Protein AF-A0A952RH21-F1 (afdb_monomer)

Sequence (71 aa):
MRGFLQPALKNVPTDNQSAFAKLSRGRRVSIAEAAQTNLVKASQWARGEAVPTAVAEALDKGVAAHAAKKK

Foldseek 3Di:
DPPDDDPDDQQDFDPLLCLLVPDDPVLLQVLQVQLVHGSVLSPCVSRNHDDPPSSNVSSSVSSVVVVVVVD

Nearest PDB structures (foldseek):
  4pu4-assembly1_C  TM=6.076E-01  e=4.697E-01  Shewanella oneidensis MR-1
  4pu7-assembly1_B  TM=6.402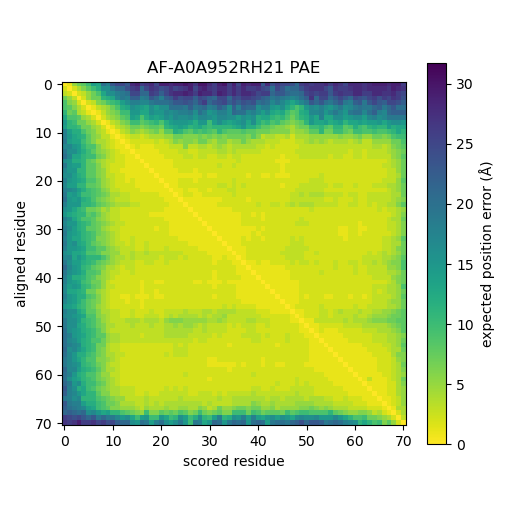E-01  e=1.248E+00  Shewanella oneidensis MR-1
  4pu8-assembly1_A  TM=6.303E-01  e=1.693E+00  Shewanella oneidensis MR-1
  4pu4-assembly1_D  TM=6.108E-01  e=1.913E+00  Shewanella oneidensis MR-1
  1pra-assembly1_A  TM=6.411E-01  e=1.913E+00  Phage 434

Solvent-accessible surface area (backbone atoms only — not comparable to full-atom values): 4188 Å² total; per-residue (Å²): 132,87,70,85,78,72,82,82,81,75,62,72,50,50,72,64,28,50,53,48,66,73,45,55,69,71,55,45,42,55,36,16,52,75,29,76,48,47,56,66,62,49,51,40,40,31,53,40,42,94,62,62,65,73,42,52,54,35,41,52,51,43,49,52,56,52,57,62,72,76,109

Secondary structure (DSSP, 8-state):
--------------HHHHHHHTS-HHHHHHHHHHTTS-HHHHHHHHTT----HHHHHHHHHHHHHHHHHT-

Mean predicted aligned error: 6.01 Å

pLDDT: mean 88.88, std 10.62, range [49.12, 97.0]

Radius of gyration: 14.6 Å; Cα contacts (8 Å, |Δi|>4): 60; chains: 1; bounding box: 54×22×34 Å

Structure (mmCIF, N/CA/C/O backbone):
data_AF-A0A952RH21-F1
#
_entry.id   AF-A0A952RH21-F1
#
loop_
_atom_site.group_PDB
_atom_site.id
_atom_site.type_symbol
_atom_site.label_atom_id
_atom_site.label_alt_id
_atom_site.label_comp_id
_atom_site.label_asym_id
_atom_site.label_entity_id
_atom_site.label_seq_id
_atom_site.pdbx_PDB_ins_code
_atom_site.Cartn_x
_atom_site.Cartn_y
_atom_site.Cartn_z
_atom_site.occupancy
_atom_site.B_iso_or_equiv
_atom_site.auth_seq_id
_atom_site.auth_comp_id
_atom_site.auth_asym_id
_atom_site.auth_atom_id
_atom_site.pdbx_PDB_model_num
ATOM 1 N N . MET A 1 1 ? 35.166 3.827 -23.017 1.00 52.94 1 MET A N 1
ATOM 2 C CA . MET A 1 1 ? 34.102 2.931 -23.520 1.00 52.94 1 MET A CA 1
ATOM 3 C C . MET A 1 1 ? 32.857 3.118 -22.660 1.00 52.94 1 MET A C 1
ATOM 5 O O . MET A 1 1 ? 32.907 2.787 -21.484 1.00 52.94 1 MET A O 1
ATOM 9 N N . ARG A 1 2 ? 31.774 3.705 -23.189 1.00 67.25 2 ARG A N 1
ATOM 10 C CA . ARG A 1 2 ? 30.466 3.692 -22.509 1.00 67.25 2 ARG A CA 1
ATOM 11 C C . ARG A 1 2 ? 29.869 2.305 -22.745 1.00 67.25 2 ARG A C 1
ATOM 13 O O . ARG A 1 2 ? 29.484 2.009 -23.870 1.00 67.25 2 ARG A O 1
ATOM 20 N N . GLY A 1 3 ? 29.903 1.446 -21.725 1.00 70.25 3 GLY A N 1
ATOM 21 C CA . GLY A 1 3 ? 29.258 0.133 -21.771 1.00 70.25 3 GLY A CA 1
ATOM 22 C C . GLY A 1 3 ? 27.793 0.262 -22.192 1.00 70.25 3 GLY A C 1
ATOM 23 O O . GLY A 1 3 ? 27.167 1.292 -21.941 1.00 70.25 3 GLY A O 1
ATOM 24 N N . PHE A 1 4 ? 27.291 -0.763 -22.879 1.00 66.75 4 PHE A N 1
ATOM 25 C CA . PHE A 1 4 ? 25.928 -0.866 -23.403 1.00 66.75 4 PHE A CA 1
ATOM 26 C C . PHE A 1 4 ? 24.911 -0.343 -22.371 1.00 66.75 4 PHE A C 1
ATOM 28 O O . PHE A 1 4 ? 24.755 -0.932 -21.301 1.00 66.75 4 PHE A O 1
ATOM 35 N N . LEU A 1 5 ? 24.263 0.793 -22.654 1.00 71.12 5 LEU A N 1
ATOM 36 C CA . LEU A 1 5 ? 23.237 1.357 -21.778 1.00 71.12 5 LEU A CA 1
ATOM 37 C C . LEU A 1 5 ? 22.044 0.401 -21.799 1.00 71.12 5 LEU A C 1
ATOM 39 O O . LEU A 1 5 ? 21.314 0.343 -22.787 1.00 71.12 5 LEU A O 1
ATOM 43 N N . GLN A 1 6 ? 21.874 -0.386 -20.736 1.00 72.94 6 GLN A N 1
ATOM 44 C CA . GLN A 1 6 ? 20.683 -1.213 -20.594 1.00 72.94 6 GLN A CA 1
ATOM 45 C C . GLN A 1 6 ? 19.446 -0.302 -20.543 1.00 72.94 6 GLN A C 1
ATOM 47 O O . GLN A 1 6 ? 19.489 0.746 -19.887 1.00 72.94 6 GLN A O 1
ATOM 52 N N . PRO A 1 7 ? 18.347 -0.666 -21.229 1.00 72.44 7 PRO A N 1
ATOM 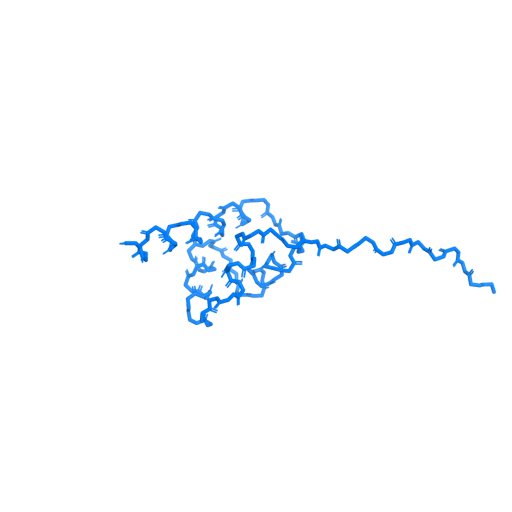53 C CA . PRO A 1 7 ? 17.113 0.094 -21.147 1.00 72.44 7 PRO A CA 1
ATOM 54 C C . PRO A 1 7 ? 16.653 0.159 -19.690 1.00 72.44 7 PRO A C 1
ATOM 56 O O . PRO A 1 7 ? 16.467 -0.870 -19.041 1.00 72.44 7 PRO A O 1
ATOM 59 N N . ALA A 1 8 ? 16.461 1.371 -19.171 1.00 71.12 8 ALA A N 1
ATOM 60 C CA . ALA A 1 8 ? 15.877 1.562 -17.853 1.00 71.12 8 ALA A CA 1
ATOM 61 C C . ALA A 1 8 ? 14.397 1.155 -17.911 1.00 71.12 8 ALA A C 1
ATOM 63 O O . ALA A 1 8 ? 13.558 1.907 -18.416 1.00 71.12 8 ALA A O 1
ATOM 64 N N . LEU A 1 9 ? 14.080 -0.046 -17.423 1.00 72.69 9 LEU A N 1
ATOM 65 C CA . LEU A 1 9 ? 12.701 -0.474 -17.209 1.00 72.69 9 LEU A CA 1
ATOM 66 C C . LEU A 1 9 ? 12.058 0.490 -16.206 1.00 72.69 9 LEU A C 1
ATOM 68 O O . LEU A 1 9 ? 12.502 0.609 -15.065 1.00 72.69 9 LEU A O 1
ATOM 72 N N . LYS A 1 10 ? 11.045 1.233 -16.658 1.00 77.50 10 LYS A N 1
ATOM 73 C CA . LYS A 1 10 ? 10.290 2.148 -15.803 1.00 77.50 10 LYS A CA 1
ATOM 74 C C . LYS A 1 10 ? 9.230 1.356 -15.054 1.00 77.50 10 LYS A C 1
ATOM 76 O O . LYS A 1 10 ? 8.425 0.671 -15.681 1.00 77.50 10 LYS A O 1
ATOM 81 N N . ASN A 1 11 ? 9.185 1.509 -13.736 1.00 82.25 11 ASN A N 1
ATOM 82 C CA . ASN A 1 11 ? 8.092 0.964 -12.944 1.00 82.25 11 ASN A CA 1
ATOM 83 C C . ASN A 1 11 ? 6.842 1.804 -13.218 1.00 82.25 11 ASN A C 1
ATOM 85 O O . ASN A 1 11 ? 6.827 3.007 -12.951 1.00 82.25 11 ASN A O 1
ATOM 89 N N . VAL A 1 12 ? 5.820 1.178 -13.798 1.00 87.31 12 VAL A N 1
ATOM 90 C CA . VAL A 1 12 ? 4.513 1.800 -14.025 1.00 87.31 12 VAL A CA 1
ATOM 91 C C . VAL A 1 12 ? 3.625 1.449 -12.831 1.00 87.31 12 VAL A C 1
ATOM 93 O O . VAL A 1 12 ? 3.362 0.263 -12.624 1.00 87.31 12 VAL A O 1
ATOM 96 N N . PRO A 1 13 ? 3.190 2.433 -12.022 1.00 90.00 13 PRO A N 1
ATOM 97 C CA . PRO A 1 13 ? 2.331 2.163 -10.880 1.00 90.00 13 PRO A CA 1
ATOM 98 C C . PRO A 1 13 ? 0.952 1.664 -11.314 1.00 90.00 13 PRO A C 1
ATOM 100 O O . PRO A 1 13 ? 0.416 2.104 -12.331 1.00 90.00 13 PRO A O 1
ATOM 103 N N . THR A 1 14 ? 0.346 0.800 -10.506 1.00 91.94 14 THR A N 1
ATOM 104 C CA . THR A 1 14 ? -1.044 0.371 -10.702 1.00 91.94 14 THR A CA 1
ATOM 105 C C . THR A 1 14 ? -2.032 1.484 -10.336 1.00 91.94 14 THR A C 1
ATOM 107 O O . THR A 1 14 ? -1.682 2.479 -9.687 1.00 91.94 14 THR A O 1
ATOM 110 N N . ASP A 1 15 ? -3.302 1.311 -10.705 1.00 91.25 15 ASP A N 1
ATOM 111 C CA . ASP A 1 15 ? -4.362 2.264 -10.354 1.00 91.25 15 ASP A CA 1
ATOM 112 C C . ASP A 1 15 ? -4.509 2.429 -8.836 1.00 91.25 15 ASP A C 1
ATOM 114 O O . ASP A 1 15 ? -4.649 3.550 -8.344 1.00 91.25 15 ASP A O 1
ATOM 118 N N . ASN A 1 16 ? -4.390 1.337 -8.074 1.00 92.25 16 ASN A N 1
ATOM 119 C CA . ASN A 1 16 ? -4.443 1.365 -6.611 1.00 92.25 16 ASN A CA 1
ATOM 120 C C . ASN A 1 16 ? -3.252 2.111 -6.001 1.00 92.25 16 ASN A C 1
ATOM 122 O O . ASN A 1 16 ? -3.433 2.919 -5.087 1.00 92.25 16 ASN A O 1
ATOM 126 N N . GLN A 1 17 ? -2.043 1.892 -6.523 1.00 94.75 17 GLN A N 1
ATOM 127 C CA . GLN A 1 17 ? -0.837 2.612 -6.100 1.00 94.75 17 GLN A CA 1
ATOM 128 C C . GLN A 1 17 ? -0.962 4.114 -6.386 1.00 94.75 17 GLN A C 1
ATOM 130 O O . GLN A 1 17 ? -0.684 4.955 -5.524 1.00 94.75 17 GLN A O 1
ATOM 135 N N . SER A 1 18 ? -1.484 4.456 -7.563 1.00 94.81 18 SER A N 1
ATOM 136 C CA . SER A 1 18 ? -1.774 5.835 -7.955 1.00 94.81 18 SER A CA 1
ATOM 137 C C . SER A 1 18 ? -2.866 6.464 -7.082 1.00 94.81 18 SER A C 1
ATOM 139 O O . SER A 1 18 ? -2.762 7.631 -6.696 1.00 94.81 18 SER A O 1
ATOM 141 N N . ALA A 1 19 ? -3.907 5.707 -6.729 1.00 93.88 19 ALA A N 1
ATOM 142 C CA . ALA A 1 19 ? -4.966 6.148 -5.827 1.00 93.88 19 ALA A CA 1
ATOM 143 C C . ALA A 1 19 ? -4.430 6.391 -4.412 1.00 93.88 19 ALA A C 1
ATOM 145 O O . ALA A 1 19 ? -4.741 7.422 -3.815 1.00 93.88 19 ALA A O 1
ATOM 146 N N . PHE A 1 20 ? -3.575 5.500 -3.904 1.00 95.50 20 PHE A N 1
ATOM 147 C CA . PHE A 1 20 ? -2.901 5.669 -2.621 1.00 95.50 20 PHE A CA 1
ATOM 148 C C . PHE A 1 20 ? -2.057 6.943 -2.585 1.00 95.50 20 PHE A C 1
ATOM 150 O O . PHE A 1 20 ? -2.149 7.707 -1.624 1.00 95.50 20 PHE A O 1
ATOM 157 N N . ALA A 1 21 ? -1.273 7.214 -3.633 1.00 94.25 21 ALA A N 1
ATOM 158 C CA . ALA A 1 21 ? -0.414 8.396 -3.710 1.00 94.25 21 ALA A CA 1
ATOM 159 C C . ALA A 1 21 ? -1.199 9.720 -3.621 1.00 94.25 21 ALA A C 1
ATOM 161 O O . ALA A 1 21 ? -0.698 10.693 -3.055 1.00 94.25 21 ALA A O 1
ATOM 162 N N . LYS A 1 22 ? -2.442 9.739 -4.121 1.00 94.56 22 LYS A N 1
ATOM 163 C CA . LYS A 1 22 ? -3.352 10.898 -4.077 1.00 94.56 22 LYS A CA 1
ATOM 164 C C . LYS A 1 22 ? -3.993 11.126 -2.701 1.00 94.56 22 LYS 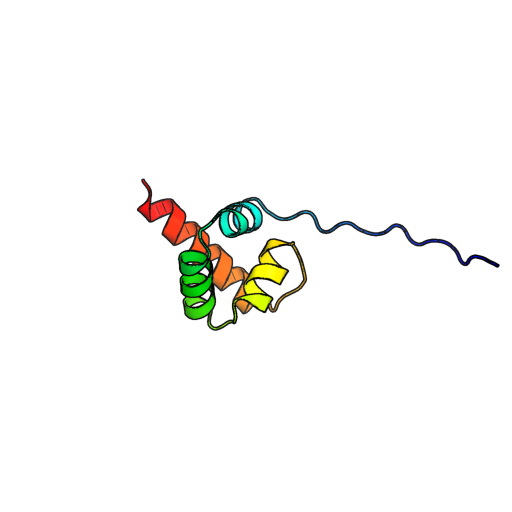A C 1
ATOM 166 O O . LYS A 1 22 ? -4.623 12.160 -2.489 1.00 94.56 22 LYS A O 1
ATOM 171 N N . LEU A 1 23 ? -3.864 10.188 -1.761 1.00 94.00 23 LEU A N 1
ATOM 172 C CA . LEU A 1 23 ? -4.417 10.336 -0.415 1.00 94.00 23 LEU A CA 1
ATOM 173 C C . LEU A 1 23 ? -3.607 11.331 0.429 1.00 94.00 23 LEU A C 1
ATOM 175 O O . LEU A 1 23 ? -2.382 11.461 0.305 1.00 94.00 23 LEU A O 1
ATOM 179 N N . SER A 1 24 ? -4.297 11.984 1.368 1.00 95.12 24 SER A N 1
ATOM 180 C CA . SER A 1 24 ? -3.650 12.836 2.367 1.00 95.12 24 SER A CA 1
ATOM 181 C C . SER A 1 24 ? -2.619 12.041 3.176 1.00 95.12 24 SER A C 1
ATOM 183 O O . SER A 1 24 ? -2.745 10.828 3.374 1.00 95.12 24 SER A O 1
ATOM 185 N N . ARG A 1 25 ? -1.579 12.725 3.669 1.00 95.12 25 ARG A N 1
ATOM 186 C CA . ARG A 1 25 ? -0.483 12.077 4.408 1.00 95.12 25 ARG A CA 1
ATOM 187 C C . ARG A 1 25 ? -0.991 11.260 5.597 1.00 95.12 25 ARG A C 1
ATOM 189 O O . ARG A 1 25 ? -0.578 10.118 5.748 1.00 95.12 25 ARG A O 1
ATOM 196 N N . GLY A 1 26 ? -1.907 11.811 6.397 1.00 95.19 26 GLY A N 1
ATOM 197 C CA . GLY A 1 26 ? -2.478 11.102 7.548 1.00 95.19 26 GLY A CA 1
ATOM 198 C C . GLY A 1 26 ? -3.195 9.812 7.146 1.00 95.19 26 GLY A C 1
ATOM 199 O O . GLY A 1 26 ? -3.056 8.787 7.808 1.00 95.19 26 GLY A O 1
ATOM 200 N N . ARG A 1 27 ? -3.885 9.816 5.999 1.00 93.94 27 ARG A N 1
ATOM 201 C CA . ARG A 1 27 ? -4.560 8.618 5.500 1.00 93.94 27 ARG A CA 1
ATOM 202 C C . ARG A 1 27 ? -3.574 7.561 5.012 1.00 93.94 27 ARG A C 1
ATOM 204 O O . ARG A 1 27 ? -3.764 6.385 5.305 1.00 93.94 27 ARG A O 1
ATOM 211 N N . ARG A 1 28 ? -2.509 7.976 4.322 1.00 96.44 28 ARG A N 1
ATOM 212 C CA . ARG A 1 28 ? -1.422 7.073 3.916 1.00 96.44 28 ARG A CA 1
ATOM 213 C C . ARG A 1 28 ? -0.721 6.438 5.115 1.00 96.44 28 ARG A C 1
ATOM 215 O O . ARG A 1 28 ? -0.430 5.251 5.060 1.00 96.44 28 ARG A O 1
ATOM 222 N N . VAL A 1 29 ? -0.496 7.199 6.189 1.00 97.00 29 VAL A N 1
ATOM 223 C CA . VAL A 1 29 ? 0.072 6.682 7.447 1.00 97.00 29 VAL A CA 1
ATOM 224 C C . VAL A 1 29 ? -0.841 5.622 8.059 1.00 97.00 29 VAL A C 1
ATOM 226 O O . VAL A 1 29 ? -0.387 4.509 8.279 1.00 97.00 29 VAL A O 1
ATOM 229 N N . SER A 1 30 ? -2.135 5.914 8.217 1.00 96.06 30 SER A N 1
ATOM 230 C CA . SER A 1 30 ? -3.099 4.956 8.778 1.00 96.06 30 SER A CA 1
ATOM 231 C C . SER A 1 30 ? -3.190 3.652 7.972 1.00 96.06 30 SER A C 1
ATOM 233 O O . SER A 1 30 ? -3.279 2.572 8.551 1.00 96.06 30 SER A O 1
ATOM 235 N N . ILE A 1 31 ? -3.143 3.730 6.637 1.00 95.50 31 ILE A N 1
ATOM 236 C CA . ILE A 1 31 ? -3.130 2.536 5.778 1.00 95.50 31 ILE A CA 1
ATOM 237 C C . ILE A 1 31 ? -1.803 1.773 5.913 1.00 95.50 31 ILE A C 1
ATOM 239 O O . ILE A 1 31 ? -1.816 0.547 5.959 1.00 95.50 31 ILE A O 1
ATOM 243 N N . ALA A 1 32 ? -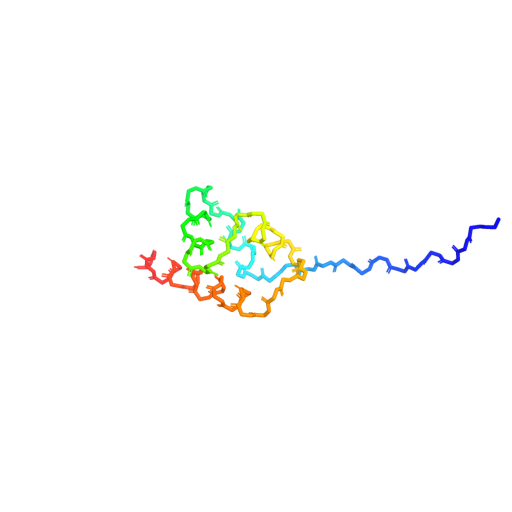0.668 2.473 6.006 1.00 96.25 32 ALA A N 1
ATOM 244 C CA . ALA A 1 32 ? 0.636 1.841 6.204 1.00 96.25 32 ALA A CA 1
ATOM 245 C C . ALA A 1 32 ? 0.724 1.110 7.555 1.00 96.25 32 ALA A C 1
ATOM 247 O O . ALA A 1 32 ? 1.191 -0.025 7.602 1.00 96.25 32 ALA A O 1
ATOM 248 N N . GLU A 1 33 ? 0.215 1.718 8.627 1.00 96.25 33 GLU A N 1
ATOM 249 C CA . GLU A 1 33 ? 0.140 1.107 9.959 1.00 96.25 33 GLU A CA 1
ATOM 250 C C . GLU A 1 33 ? -0.747 -0.143 9.956 1.00 96.25 33 GLU A C 1
ATOM 252 O O . GLU A 1 33 ? -0.342 -1.188 10.463 1.00 96.25 33 GLU A O 1
ATOM 257 N N . ALA A 1 34 ? -1.921 -0.078 9.316 1.00 94.94 34 ALA A N 1
ATOM 258 C CA . ALA A 1 34 ? -2.806 -1.234 9.159 1.00 94.94 34 ALA A CA 1
ATOM 259 C C . ALA A 1 34 ? -2.159 -2.371 8.346 1.00 94.94 34 ALA A C 1
ATOM 261 O O . ALA A 1 34 ? -2.408 -3.543 8.615 1.00 94.94 34 ALA A O 1
ATOM 262 N N . ALA A 1 35 ? -1.301 -2.028 7.383 1.00 94.69 35 ALA A N 1
ATOM 263 C CA . ALA A 1 35 ? -0.503 -2.971 6.604 1.00 94.69 35 ALA A CA 1
ATOM 264 C C . ALA A 1 35 ? 0.790 -3.424 7.315 1.00 94.69 35 ALA A C 1
ATOM 266 O O . ALA A 1 35 ? 1.650 -4.032 6.679 1.00 94.69 35 ALA A O 1
ATOM 267 N N . GLN A 1 36 ? 0.946 -3.113 8.610 1.00 95.00 36 GLN A N 1
ATOM 268 C CA . GLN A 1 36 ? 2.116 -3.452 9.430 1.00 95.00 36 GLN A CA 1
ATOM 269 C C . GLN A 1 36 ? 3.445 -3.013 8.793 1.00 95.00 36 GLN A C 1
ATOM 271 O O . GLN A 1 36 ? 4.466 -3.695 8.872 1.00 95.00 36 GLN A O 1
ATOM 276 N N . THR A 1 37 ? 3.437 -1.853 8.137 1.00 95.75 37 THR A N 1
ATOM 277 C CA . THR A 1 37 ? 4.613 -1.275 7.492 1.00 95.75 37 THR A CA 1
ATOM 278 C C . THR A 1 37 ? 4.775 0.199 7.853 1.00 95.75 37 THR A C 1
ATOM 280 O O . THR A 1 37 ? 3.988 0.778 8.598 1.00 95.75 37 THR A O 1
ATOM 283 N N . ASN A 1 38 ? 5.828 0.828 7.339 1.00 95.88 38 ASN A N 1
ATOM 284 C CA . ASN A 1 38 ? 6.070 2.252 7.533 1.00 95.88 38 ASN A CA 1
ATOM 285 C C . ASN A 1 38 ? 5.699 3.067 6.284 1.00 95.88 38 ASN A C 1
ATOM 287 O O . ASN A 1 38 ? 5.582 2.552 5.169 1.00 95.88 38 ASN A O 1
ATOM 291 N N . LEU A 1 39 ? 5.550 4.382 6.467 1.00 95.19 39 LEU A N 1
ATOM 292 C CA . LEU A 1 39 ? 5.170 5.291 5.383 1.00 95.19 39 LEU A CA 1
ATOM 293 C C . LEU A 1 39 ? 6.181 5.289 4.224 1.00 95.19 39 LEU A C 1
ATOM 295 O O . LEU A 1 39 ? 5.792 5.513 3.078 1.00 95.19 39 LEU A O 1
ATOM 299 N N . VAL A 1 40 ? 7.463 5.037 4.503 1.00 95.38 40 VAL A N 1
ATOM 300 C CA . VAL A 1 40 ? 8.511 4.985 3.476 1.00 95.38 40 VAL A CA 1
ATOM 301 C C . VAL A 1 40 ? 8.261 3.806 2.543 1.00 95.38 40 VAL A C 1
ATOM 303 O O . VAL A 1 40 ? 8.156 4.010 1.338 1.00 95.38 40 VAL A O 1
ATOM 306 N N . LYS A 1 41 ? 8.074 2.599 3.084 1.00 94.75 41 LYS A N 1
ATOM 307 C CA . LYS A 1 41 ? 7.769 1.386 2.314 1.00 94.75 41 LYS A CA 1
ATOM 308 C C . LYS A 1 41 ? 6.445 1.486 1.571 1.00 94.75 41 LYS A C 1
ATOM 310 O O . LYS A 1 41 ? 6.394 1.145 0.394 1.00 94.75 41 LYS A O 1
ATOM 315 N N . ALA A 1 42 ? 5.412 2.043 2.197 1.00 95.50 42 ALA A N 1
ATOM 316 C CA . ALA A 1 42 ? 4.147 2.292 1.51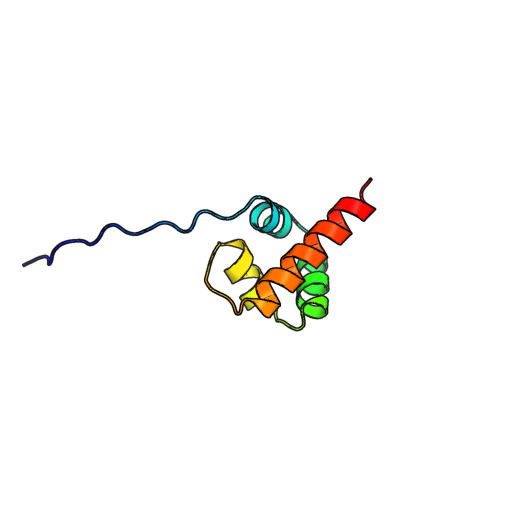3 1.00 95.50 42 ALA A CA 1
ATOM 317 C C . ALA A 1 42 ? 4.294 3.307 0.361 1.00 95.50 42 ALA A C 1
ATOM 319 O O . ALA A 1 42 ? 3.666 3.164 -0.683 1.00 95.50 42 ALA A O 1
ATOM 320 N N . SER A 1 43 ? 5.161 4.315 0.510 1.00 94.62 43 SER A N 1
ATOM 321 C CA . SER A 1 43 ? 5.445 5.281 -0.561 1.00 94.62 43 SER A CA 1
ATOM 322 C C . SER A 1 43 ? 6.314 4.688 -1.674 1.00 94.62 43 SER A C 1
ATOM 324 O O . SER A 1 43 ? 6.107 5.028 -2.833 1.00 94.62 43 SER A O 1
ATOM 326 N N . GLN A 1 44 ? 7.249 3.789 -1.349 1.00 94.50 44 GLN A N 1
ATOM 327 C CA . GLN A 1 44 ? 8.011 3.005 -2.329 1.00 94.50 44 GLN A CA 1
ATOM 328 C C . GLN A 1 44 ? 7.064 2.131 -3.160 1.00 94.50 44 GLN A C 1
ATOM 330 O O . GLN A 1 44 ? 7.062 2.218 -4.386 1.00 94.50 44 GLN A O 1
ATOM 335 N N . TRP A 1 45 ? 6.176 1.386 -2.496 1.00 95.75 45 TRP A N 1
ATOM 336 C CA . TRP A 1 45 ? 5.123 0.612 -3.156 1.00 95.75 45 TRP A CA 1
ATOM 337 C C . TRP A 1 45 ? 4.247 1.478 -4.068 1.00 95.75 45 TRP A C 1
ATOM 339 O O . TRP A 1 45 ? 3.999 1.108 -5.209 1.00 95.75 45 TRP A O 1
ATOM 349 N N . ALA A 1 46 ? 3.841 2.670 -3.623 1.00 94.69 46 ALA A N 1
ATOM 350 C CA . ALA A 1 46 ? 3.032 3.585 -4.432 1.00 94.69 46 ALA A CA 1
ATOM 351 C C . ALA A 1 46 ? 3.730 4.069 -5.721 1.00 94.69 46 ALA A C 1
ATOM 353 O O . ALA A 1 46 ? 3.062 4.509 -6.654 1.00 94.69 46 ALA A O 1
ATOM 354 N N . ARG A 1 47 ? 5.066 3.995 -5.784 1.00 93.25 47 ARG A N 1
ATOM 355 C CA . ARG A 1 47 ? 5.869 4.283 -6.987 1.00 93.25 47 ARG A CA 1
ATOM 356 C C . ARG A 1 47 ? 6.090 3.048 -7.869 1.00 93.25 47 ARG A C 1
ATOM 358 O O . ARG A 1 47 ? 6.820 3.133 -8.852 1.00 93.25 47 ARG A O 1
ATOM 365 N N . GLY A 1 48 ? 5.490 1.912 -7.519 1.00 90.44 48 GLY A N 1
ATOM 366 C CA . GLY A 1 48 ? 5.708 0.632 -8.184 1.00 90.44 48 GLY A CA 1
ATOM 3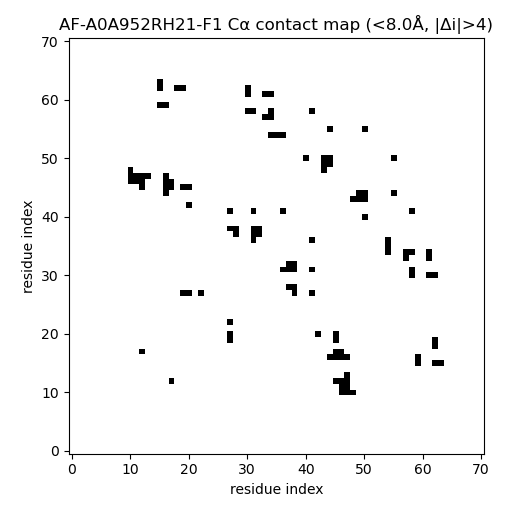67 C C . GLY A 1 48 ? 7.041 -0.022 -7.816 1.00 90.44 48 GLY A C 1
ATOM 368 O O . GLY A 1 48 ? 7.527 -0.864 -8.563 1.00 90.44 48 GLY A O 1
ATOM 369 N N . GLU A 1 49 ? 7.689 0.375 -6.715 1.00 90.44 49 GLU A N 1
ATOM 370 C CA . GLU A 1 49 ? 8.906 -0.299 -6.249 1.00 90.44 49 GLU A CA 1
ATOM 371 C C . GLU A 1 49 ? 8.594 -1.645 -5.593 1.00 90.44 49 GLU A C 1
ATOM 373 O O . GLU A 1 49 ? 7.509 -1.872 -5.051 1.00 90.44 49 GLU A O 1
ATOM 378 N N . ALA A 1 50 ? 9.593 -2.528 -5.600 1.00 88.56 50 ALA A N 1
ATOM 379 C CA . ALA A 1 50 ? 9.500 -3.824 -4.957 1.00 88.56 50 ALA A CA 1
ATOM 380 C C . ALA A 1 50 ? 9.380 -3.678 -3.431 1.00 88.56 50 ALA A C 1
ATOM 382 O O . ALA A 1 50 ? 10.243 -3.113 -2.753 1.00 88.56 50 ALA A O 1
ATOM 383 N N . VAL A 1 51 ? 8.313 -4.250 -2.888 1.00 92.25 51 VAL A N 1
ATOM 384 C CA . VAL A 1 51 ? 8.080 -4.439 -1.454 1.00 92.25 51 VAL A CA 1
ATOM 385 C C . VAL A 1 51 ? 7.669 -5.894 -1.216 1.00 92.25 51 VAL A C 1
ATOM 387 O O . VAL A 1 51 ? 7.231 -6.553 -2.161 1.00 92.25 51 VAL A O 1
ATOM 390 N N . PRO A 1 52 ? 7.793 -6.423 0.014 1.00 94.12 52 PRO A N 1
ATOM 391 C CA . PRO A 1 52 ? 7.315 -7.768 0.320 1.00 94.12 52 PRO A CA 1
ATOM 392 C C . PRO A 1 52 ? 5.847 -7.950 -0.087 1.00 94.12 52 PRO A C 1
ATOM 394 O O . PRO A 1 52 ? 5.018 -7.087 0.207 1.00 94.12 52 PRO A O 1
ATOM 397 N N . THR A 1 53 ? 5.518 -9.077 -0.721 1.00 92.06 53 THR A N 1
ATOM 398 C CA . THR A 1 53 ? 4.181 -9.343 -1.283 1.00 92.06 53 THR A CA 1
ATOM 399 C C . THR A 1 53 ? 3.069 -9.192 -0.247 1.00 92.06 53 THR A C 1
ATOM 401 O O . THR A 1 53 ? 2.064 -8.547 -0.520 1.00 92.06 53 THR A O 1
ATOM 404 N N . ALA A 1 54 ? 3.294 -9.672 0.980 1.00 92.56 54 ALA A N 1
ATOM 405 C CA . ALA A 1 54 ? 2.340 -9.526 2.081 1.00 92.56 54 ALA A CA 1
ATOM 406 C C . ALA A 1 54 ? 2.002 -8.054 2.394 1.00 92.56 54 ALA A C 1
ATOM 408 O O . ALA A 1 54 ? 0.853 -7.723 2.677 1.00 92.56 54 ALA A O 1
ATOM 409 N N . VAL A 1 55 ? 2.990 -7.157 2.299 1.00 93.81 55 VAL A N 1
ATOM 410 C CA . VAL A 1 55 ? 2.790 -5.715 2.504 1.00 93.81 55 VAL A CA 1
ATOM 411 C C . VAL A 1 55 ? 2.040 -5.108 1.320 1.00 93.81 55 VAL A C 1
ATOM 413 O O . VAL A 1 55 ? 1.126 -4.317 1.532 1.00 93.81 55 VAL A O 1
ATOM 416 N N . ALA A 1 56 ? 2.386 -5.487 0.086 1.00 94.31 56 ALA A N 1
ATOM 417 C CA . ALA A 1 56 ? 1.687 -5.012 -1.109 1.00 94.31 56 ALA A CA 1
ATOM 418 C C . ALA A 1 56 ? 0.192 -5.366 -1.066 1.00 94.31 56 ALA A C 1
ATOM 420 O O . ALA A 1 56 ? -0.651 -4.484 -1.209 1.00 94.31 56 ALA A O 1
ATOM 421 N N . GLU A 1 57 ? -0.137 -6.625 -0.771 1.00 95.12 57 GLU A N 1
ATOM 422 C CA . GLU A 1 57 ? -1.523 -7.090 -0.665 1.00 95.12 57 GLU A CA 1
ATOM 423 C C . GLU A 1 57 ? -2.295 -6.385 0.456 1.00 95.12 57 GLU A C 1
ATOM 425 O O . GLU A 1 57 ? -3.470 -6.046 0.294 1.00 95.12 57 GLU A O 1
ATOM 430 N N . ALA A 1 58 ? -1.653 -6.154 1.604 1.00 95.56 58 ALA A N 1
ATOM 431 C CA . ALA A 1 58 ? -2.273 -5.441 2.715 1.00 95.56 58 ALA A CA 1
ATOM 432 C C . ALA A 1 58 ? -2.552 -3.967 2.369 1.00 95.56 58 ALA A C 1
ATOM 434 O O . ALA A 1 58 ? -3.621 -3.446 2.700 1.00 95.56 58 ALA A O 1
ATOM 435 N N . LEU A 1 59 ? -1.633 -3.306 1.656 1.00 95.50 59 LEU A N 1
ATOM 436 C CA . LEU A 1 59 ? -1.822 -1.942 1.159 1.00 95.50 59 LEU A CA 1
ATOM 437 C C . LEU A 1 59 ? -2.950 -1.875 0.120 1.00 95.50 59 LEU A C 1
ATOM 439 O O . LEU A 1 59 ? -3.817 -1.007 0.235 1.00 95.50 59 LEU A O 1
ATOM 443 N N . ASP A 1 60 ? -3.002 -2.815 -0.828 1.00 95.00 60 ASP A N 1
ATOM 444 C CA . ASP A 1 60 ? -4.0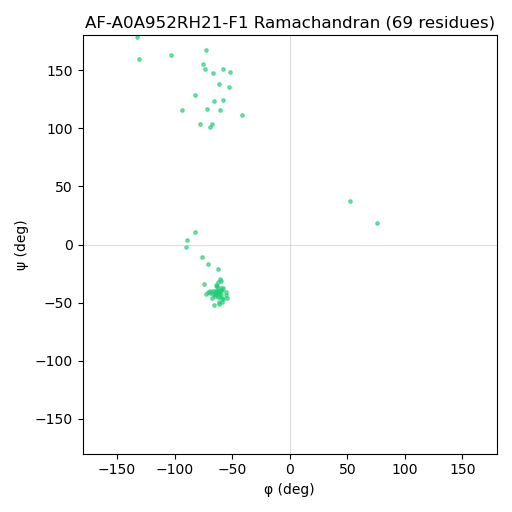84 -2.915 -1.816 1.00 95.00 60 ASP A CA 1
ATOM 445 C C . ASP A 1 60 ? -5.455 -3.079 -1.145 1.00 95.00 60 ASP A C 1
ATOM 447 O O . ASP A 1 60 ? -6.395 -2.334 -1.444 1.00 95.00 60 ASP A O 1
ATOM 451 N N . LYS A 1 61 ? -5.565 -3.981 -0.161 1.00 94.75 61 LYS A N 1
ATOM 452 C CA . LYS A 1 61 ? -6.791 -4.155 0.639 1.00 94.75 61 LYS A CA 1
ATOM 453 C C . LYS A 1 61 ? -7.171 -2.875 1.384 1.00 94.75 61 LYS A C 1
ATOM 455 O O . LYS A 1 61 ? -8.344 -2.498 1.399 1.00 94.75 61 LYS A O 1
ATOM 460 N N . GLY A 1 62 ? -6.199 -2.182 1.978 1.00 93.62 62 GLY A N 1
ATOM 461 C CA . GLY A 1 62 ? -6.424 -0.926 2.697 1.00 93.62 62 GLY A CA 1
ATOM 462 C C . GLY A 1 62 ? -6.937 0.202 1.795 1.00 93.62 62 GLY A C 1
ATOM 463 O O . GLY A 1 62 ? -7.842 0.951 2.182 1.00 93.62 62 GLY A O 1
ATOM 464 N N . VAL A 1 63 ? -6.407 0.300 0.574 1.00 93.88 63 VAL A N 1
ATOM 465 C CA . VAL A 1 63 ? -6.861 1.260 -0.443 1.00 93.88 63 VAL A CA 1
ATOM 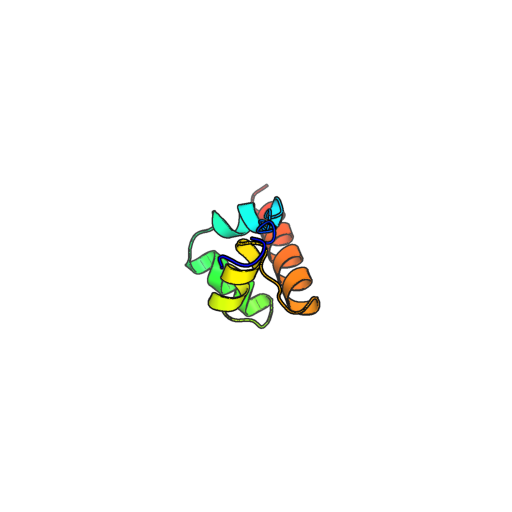466 C C . VAL A 1 63 ? -8.268 0.918 -0.924 1.00 93.88 63 VAL A C 1
ATOM 468 O O . VAL A 1 63 ? -9.125 1.804 -0.940 1.00 93.88 63 VAL A O 1
ATOM 471 N N . ALA A 1 64 ? -8.544 -0.352 -1.234 1.00 92.31 64 ALA A N 1
ATOM 472 C CA . ALA A 1 64 ? -9.866 -0.807 -1.662 1.00 92.31 64 ALA A CA 1
ATOM 473 C C . ALA A 1 64 ? -10.942 -0.556 -0.589 1.00 92.31 64 ALA A C 1
ATOM 475 O O . ALA A 1 64 ? -11.999 0.003 -0.884 1.00 92.31 64 ALA A O 1
ATOM 476 N N . ALA A 1 65 ? -10.652 -0.871 0.677 1.00 91.12 65 ALA A N 1
ATOM 477 C CA . ALA A 1 65 ? -11.561 -0.614 1.795 1.00 91.12 65 ALA A CA 1
ATOM 478 C C . ALA A 1 65 ? -11.833 0.887 1.996 1.00 91.12 65 ALA A C 1
ATOM 480 O O . ALA A 1 65 ? -12.942 1.288 2.353 1.00 91.12 65 ALA A O 1
ATOM 481 N N . HIS A 1 66 ? -10.833 1.739 1.763 1.00 88.31 66 HIS A N 1
ATOM 482 C CA . HIS A 1 66 ? -11.024 3.185 1.804 1.00 88.31 66 HIS A CA 1
ATOM 483 C C . HIS A 1 66 ? -11.874 3.698 0.637 1.00 88.31 66 HIS A C 1
ATOM 485 O O . HIS A 1 66 ? -12.735 4.548 0.852 1.00 88.31 66 HIS A O 1
ATOM 491 N N . ALA A 1 67 ? -11.655 3.183 -0.575 1.00 86.25 67 ALA A N 1
ATOM 492 C CA . ALA A 1 67 ? -12.460 3.531 -1.740 1.00 86.25 67 ALA A CA 1
ATOM 493 C C . ALA A 1 67 ? -13.933 3.130 -1.546 1.00 86.25 67 ALA A C 1
ATOM 495 O O . ALA A 1 67 ? -14.820 3.930 -1.833 1.00 86.25 67 ALA A O 1
ATOM 496 N N . ALA A 1 68 ? -14.189 1.949 -0.974 1.00 86.25 68 ALA A N 1
ATOM 497 C CA . ALA A 1 68 ? -15.536 1.468 -0.670 1.00 86.25 68 ALA A CA 1
ATOM 498 C C . ALA A 1 68 ? -16.278 2.345 0.355 1.00 86.25 68 ALA A C 1
ATOM 500 O O . ALA A 1 68 ? -17.474 2.559 0.211 1.00 86.25 68 ALA A O 1
ATOM 501 N N . LYS A 1 69 ? -15.577 2.896 1.358 1.00 80.00 69 LYS A N 1
ATOM 502 C CA . LYS A 1 69 ? -16.163 3.798 2.373 1.00 80.00 69 LYS A CA 1
ATOM 503 C C . LYS A 1 69 ? -16.544 5.183 1.850 1.00 80.00 69 LYS A C 1
ATOM 505 O O . LYS A 1 69 ? -17.220 5.924 2.553 1.00 80.00 69 LYS A O 1
ATOM 510 N N . LYS A 1 70 ? -16.032 5.576 0.684 1.00 66.31 70 LYS A N 1
ATOM 511 C CA . LYS A 1 70 ? -16.273 6.900 0.095 1.00 66.31 70 LYS A CA 1
ATOM 512 C C . LYS A 1 70 ? -17.515 6.925 -0.810 1.00 66.31 70 LYS A C 1
ATOM 514 O O . LYS A 1 70 ? -17.819 7.975 -1.369 1.00 66.31 70 LYS A O 1
ATOM 519 N N . LYS A 1 71 ? -18.167 5.775 -0.986 1.00 49.12 71 LYS A N 1
ATOM 520 C CA . LYS A 1 71 ? -19.422 5.602 -1.714 1.00 4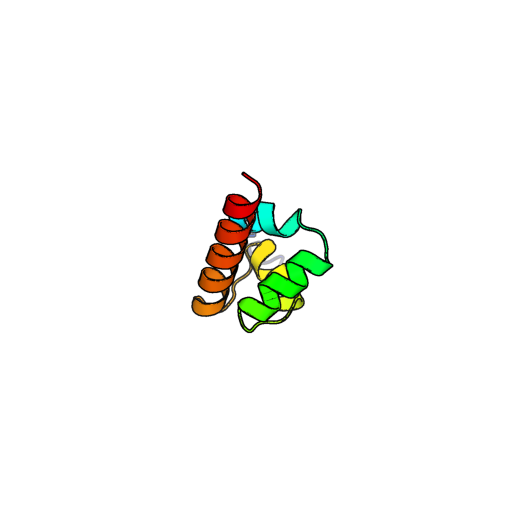9.12 71 LYS A CA 1
ATOM 521 C C . LYS A 1 71 ? -20.587 5.652 -0.733 1.00 49.12 71 LYS A C 1
ATOM 523 O O . LYS A 1 71 ? -21.632 6.195 -1.137 1.00 49.12 71 LYS A O 1
#